Protein AF-A0AAU8K792-F1 (afdb_monomer)

Organism: NCBI:txid3078227

Structure (mmCIF, N/CA/C/O backbone):
data_AF-A0AAU8K792-F1
#
_entry.id   AF-A0AAU8K792-F1
#
loop_
_atom_site.group_PDB
_atom_site.id
_atom_site.type_symbol
_atom_site.label_atom_id
_atom_site.label_alt_id
_atom_site.label_comp_id
_atom_site.label_asym_id
_atom_site.label_entity_id
_atom_site.label_seq_id
_atom_site.pdbx_PDB_ins_code
_atom_site.Cartn_x
_atom_site.Cartn_y
_atom_site.Cartn_z
_atom_site.occupancy
_atom_site.B_iso_or_equiv
_atom_site.auth_seq_id
_atom_site.auth_comp_id
_atom_site.auth_asym_id
_atom_site.auth_atom_id
_atom_site.pdbx_PDB_model_num
ATOM 1 N N . MET A 1 1 ? -17.964 2.871 10.697 1.00 75.19 1 MET A N 1
ATOM 2 C CA . MET A 1 1 ? -16.955 1.791 10.760 1.00 75.19 1 MET A CA 1
ATOM 3 C C . MET A 1 1 ? -15.775 2.272 11.591 1.00 75.19 1 MET A C 1
ATOM 5 O O . MET A 1 1 ? -15.434 3.449 11.454 1.00 75.19 1 MET A O 1
ATOM 9 N N . PRO A 1 2 ? -15.211 1.431 12.476 1.00 85.94 2 PRO A N 1
ATOM 10 C CA . PRO A 1 2 ? -13.945 1.735 13.140 1.00 85.94 2 PRO A CA 1
ATOM 11 C C . PRO A 1 2 ? -12.817 1.942 12.108 1.00 85.94 2 PRO A C 1
ATOM 13 O O . PRO A 1 2 ? -12.932 1.438 10.987 1.00 85.94 2 PRO A O 1
ATOM 16 N N . PRO A 1 3 ? -11.774 2.724 12.446 1.00 89.12 3 PRO A N 1
ATOM 17 C CA . PRO A 1 3 ? -10.577 2.837 11.615 1.00 89.12 3 PRO A CA 1
ATOM 18 C C . PRO A 1 3 ? -9.858 1.485 11.511 1.00 89.12 3 PRO A C 1
ATOM 20 O O . PRO A 1 3 ? -9.993 0.640 12.392 1.00 89.12 3 PRO A O 1
ATOM 23 N N . PHE A 1 4 ? -9.091 1.290 10.441 1.00 91.19 4 PHE A N 1
ATOM 24 C CA . PHE A 1 4 ? -8.182 0.150 10.344 1.00 91.19 4 PHE A CA 1
ATOM 25 C C . PHE A 1 4 ? -6.946 0.386 11.212 1.00 91.19 4 PHE A C 1
ATOM 27 O O . PHE A 1 4 ? -6.328 1.445 11.127 1.00 91.19 4 PHE A O 1
ATOM 34 N N . ASP A 1 5 ? -6.508 -0.622 11.961 1.00 93.38 5 ASP A N 1
ATOM 35 C CA . ASP A 1 5 ? -5.241 -0.533 12.700 1.00 93.38 5 ASP A CA 1
ATOM 36 C C . ASP A 1 5 ? -4.031 -0.474 11.742 1.00 93.38 5 ASP A C 1
ATOM 38 O O . ASP A 1 5 ? -3.014 0.166 12.023 1.00 93.38 5 ASP A O 1
ATOM 42 N N . LEU A 1 6 ? -4.145 -1.125 10.576 1.00 92.19 6 LEU A N 1
ATOM 43 C CA . LEU A 1 6 ? -3.126 -1.167 9.528 1.00 92.19 6 LEU A CA 1
ATOM 44 C C . LEU A 1 6 ? -3.764 -1.258 8.138 1.00 92.19 6 LEU A C 1
ATOM 46 O O . LEU A 1 6 ? -4.612 -2.110 7.888 1.00 92.19 6 LEU A O 1
ATOM 50 N N . ALA A 1 7 ? -3.279 -0.437 7.209 1.00 92.12 7 ALA A N 1
ATOM 51 C CA . ALA A 1 7 ? -3.555 -0.566 5.784 1.00 92.12 7 ALA A CA 1
ATOM 52 C C . ALA A 1 7 ? -2.263 -0.864 5.007 1.00 92.12 7 ALA A C 1
ATOM 54 O O . ALA A 1 7 ? -1.238 -0.213 5.223 1.00 92.12 7 ALA A O 1
ATOM 55 N N . ILE A 1 8 ? -2.315 -1.839 4.099 1.00 91.81 8 ILE A N 1
ATOM 56 C CA . ILE A 1 8 ? -1.183 -2.248 3.260 1.00 91.81 8 ILE A CA 1
ATOM 57 C C . ILE A 1 8 ? -1.437 -1.766 1.832 1.00 91.81 8 ILE A C 1
ATOM 59 O O . ILE A 1 8 ? -2.475 -2.070 1.250 1.00 91.81 8 ILE A O 1
ATOM 63 N N . MET A 1 9 ? -0.481 -1.024 1.282 1.00 89.25 9 MET A N 1
ATOM 64 C CA . MET A 1 9 ? -0.531 -0.483 -0.072 1.00 89.25 9 MET A CA 1
ATOM 65 C C . MET A 1 9 ? 0.451 -1.251 -0.941 1.00 89.25 9 MET A C 1
ATOM 67 O O . MET A 1 9 ? 1.653 -0.977 -0.901 1.00 89.25 9 MET A O 1
ATOM 71 N N . ASP A 1 10 ? -0.073 -2.222 -1.683 1.00 88.56 10 ASP A N 1
ATOM 72 C CA . ASP A 1 10 ? 0.692 -2.937 -2.699 1.00 88.56 10 ASP A CA 1
ATOM 73 C C . ASP A 1 10 ? 0.940 -2.061 -3.926 1.00 88.56 10 ASP A C 1
ATOM 75 O O . ASP A 1 10 ? 0.179 -1.130 -4.201 1.00 88.56 10 ASP A O 1
ATOM 79 N N . GLU A 1 11 ? 2.022 -2.352 -4.640 1.00 87.00 11 GLU A N 1
ATOM 80 C CA . GLU A 1 11 ? 2.466 -1.617 -5.823 1.00 87.00 11 GLU A CA 1
ATOM 81 C C . GLU A 1 11 ? 2.426 -0.095 -5.630 1.00 87.00 11 GLU A C 1
ATOM 83 O O . GLU A 1 11 ? 2.030 0.679 -6.505 1.00 87.00 11 GLU A O 1
ATOM 88 N N . ALA A 1 12 ? 2.877 0.362 -4.457 1.00 86.44 12 ALA A N 1
ATOM 89 C CA . ALA A 1 12 ? 2.777 1.756 -4.026 1.00 86.44 12 ALA A CA 1
ATOM 90 C C . ALA A 1 12 ? 3.520 2.752 -4.941 1.00 86.44 12 ALA A C 1
ATOM 92 O O . ALA A 1 12 ? 3.316 3.964 -4.861 1.00 86.44 12 ALA A O 1
ATOM 93 N N . HIS A 1 13 ? 4.356 2.256 -5.852 1.00 81.56 13 HIS A N 1
ATOM 94 C CA . HIS A 1 13 ? 4.963 3.053 -6.910 1.00 81.56 13 HIS A CA 1
ATOM 95 C C . HIS A 1 13 ? 3.927 3.606 -7.905 1.00 81.56 13 HIS A C 1
ATOM 97 O O . HIS A 1 13 ? 4.124 4.680 -8.475 1.00 81.56 13 HIS A O 1
ATOM 103 N N . CYS A 1 14 ? 2.809 2.899 -8.104 1.00 73.94 14 CYS A N 1
ATOM 104 C CA . CYS A 1 14 ? 1.746 3.274 -9.037 1.00 73.94 14 CYS A CA 1
ATOM 105 C C . CYS A 1 14 ? 1.088 4.575 -8.599 1.00 73.94 14 CYS A C 1
ATOM 107 O O . CYS A 1 14 ? 0.661 5.376 -9.430 1.00 73.94 14 CYS A O 1
ATOM 109 N N 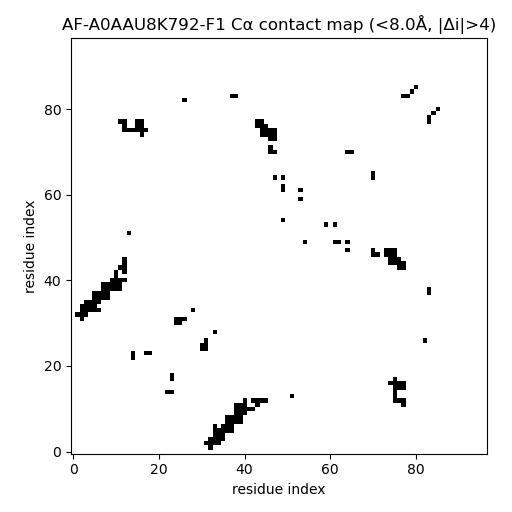. ILE A 1 15 ? 1.045 4.764 -7.278 1.00 72.19 15 ILE A N 1
ATOM 110 C CA . ILE A 1 15 ? 0.430 5.906 -6.628 1.00 72.19 15 ILE A CA 1
ATOM 111 C C . ILE A 1 15 ? 1.417 7.047 -6.327 1.00 72.19 15 ILE A C 1
ATOM 113 O O . ILE A 1 15 ? 1.057 8.061 -5.729 1.00 72.19 15 ILE A O 1
ATOM 117 N N . ALA A 1 16 ? 2.680 6.906 -6.735 1.00 70.56 16 ALA A N 1
ATOM 118 C CA . ALA A 1 16 ? 3.697 7.916 -6.490 1.00 70.56 16 ALA A CA 1
ATOM 119 C C . ALA A 1 16 ? 3.658 9.053 -7.515 1.00 70.56 16 ALA A C 1
ATOM 121 O O . ALA A 1 16 ? 3.520 8.821 -8.707 1.00 70.56 16 ALA A O 1
ATOM 122 N N . GLY A 1 17 ? 3.778 10.303 -7.054 1.00 61.69 17 GLY A N 1
ATOM 123 C CA . GLY A 1 17 ? 3.987 11.472 -7.920 1.00 61.69 17 GLY A CA 1
ATOM 124 C C . GLY A 1 17 ? 2.768 12.028 -8.674 1.00 61.69 17 GLY A C 1
ATOM 125 O O . GLY A 1 17 ? 2.941 12.988 -9.421 1.00 61.69 17 GLY A O 1
ATOM 126 N N . ARG A 1 18 ? 1.548 11.491 -8.498 1.00 63.19 18 ARG A N 1
ATOM 127 C CA . ARG A 1 18 ? 0.334 12.005 -9.180 1.00 63.19 18 ARG A CA 1
ATOM 128 C C . ARG A 1 18 ? -0.867 12.172 -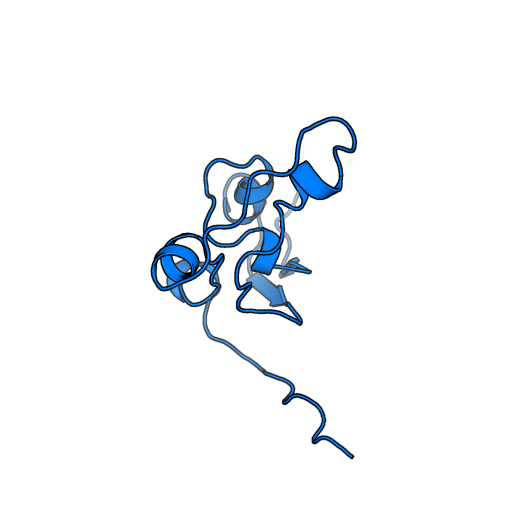8.234 1.00 63.19 18 ARG A C 1
ATOM 130 O O . ARG A 1 18 ? -1.686 11.262 -8.113 1.00 63.19 18 ARG A O 1
ATOM 137 N N . PRO A 1 19 ? -0.980 13.322 -7.543 1.00 59.12 19 PRO A N 1
ATOM 138 C CA . PRO A 1 19 ? -2.049 13.584 -6.573 1.00 59.12 19 PRO A CA 1
ATOM 139 C C . PRO A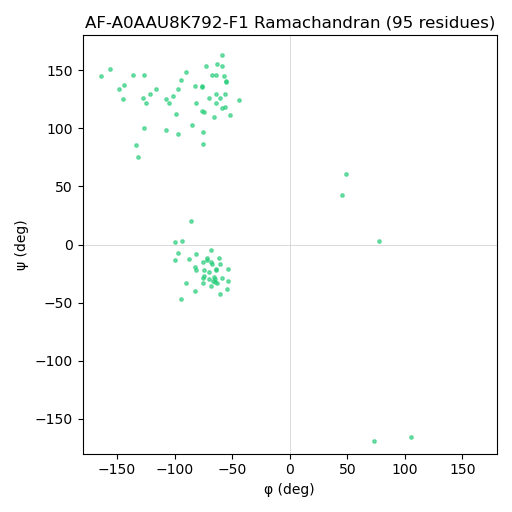 1 19 ? -3.433 13.805 -7.212 1.00 59.12 19 PRO A C 1
ATOM 141 O O . PRO A 1 19 ? -4.437 13.822 -6.509 1.00 59.12 19 PRO A O 1
ATOM 144 N N . ASP A 1 20 ? -3.502 13.970 -8.533 1.00 60.69 20 ASP A N 1
ATOM 145 C CA . ASP A 1 20 ? -4.705 14.258 -9.323 1.00 60.69 20 ASP A CA 1
ATOM 146 C C . ASP A 1 20 ? -5.561 13.017 -9.636 1.00 60.69 20 ASP A C 1
ATOM 148 O O . ASP A 1 20 ? -6.673 13.116 -10.160 1.00 60.69 20 ASP A O 1
ATOM 152 N N . ARG A 1 21 ? -5.065 11.821 -9.315 1.00 67.12 21 ARG A N 1
ATOM 153 C CA . ARG A 1 21 ? -5.736 10.561 -9.643 1.00 67.12 21 ARG A CA 1
ATOM 154 C C . ARG A 1 21 ? -6.684 10.121 -8.538 1.00 67.12 21 ARG A C 1
ATOM 156 O O . ARG A 1 21 ? -6.399 10.262 -7.354 1.00 67.12 21 ARG A O 1
ATOM 163 N N . LYS A 1 22 ? -7.774 9.446 -8.922 1.00 68.19 22 LYS A N 1
ATOM 164 C CA . LYS A 1 22 ? -8.766 8.885 -7.981 1.00 68.19 22 LYS A CA 1
ATOM 165 C C . LYS A 1 22 ? -8.144 7.980 -6.905 1.00 68.19 22 LYS A C 1
ATOM 167 O O . LYS A 1 22 ? -8.654 7.933 -5.791 1.00 68.19 22 LYS A O 1
ATOM 172 N N . TRP A 1 23 ? -7.048 7.290 -7.221 1.00 68.62 23 TRP A N 1
ATOM 173 C CA . TRP A 1 23 ? -6.338 6.414 -6.288 1.00 68.62 23 TRP A CA 1
ATOM 174 C C . TRP A 1 23 ? -5.503 7.164 -5.236 1.00 68.62 23 TRP A C 1
ATOM 176 O O . TRP A 1 23 ? -5.170 6.575 -4.213 1.00 68.62 23 TRP A O 1
ATOM 186 N N . ALA A 1 24 ? -5.227 8.466 -5.405 1.00 71.75 24 ALA A N 1
ATOM 187 C CA . ALA A 1 24 ? -4.485 9.269 -4.423 1.00 71.75 24 ALA A CA 1
ATOM 188 C C . ALA A 1 24 ? -5.269 9.466 -3.112 1.00 71.75 24 ALA A C 1
ATOM 190 O O . ALA A 1 24 ? -4.681 9.754 -2.070 1.00 71.75 24 ALA A O 1
ATOM 191 N N . ALA A 1 25 ? -6.584 9.208 -3.139 1.00 75.19 25 ALA A N 1
ATOM 192 C CA . ALA A 1 25 ? -7.458 9.131 -1.969 1.00 75.19 25 ALA A CA 1
ATOM 193 C C . ALA A 1 25 ? -6.953 8.160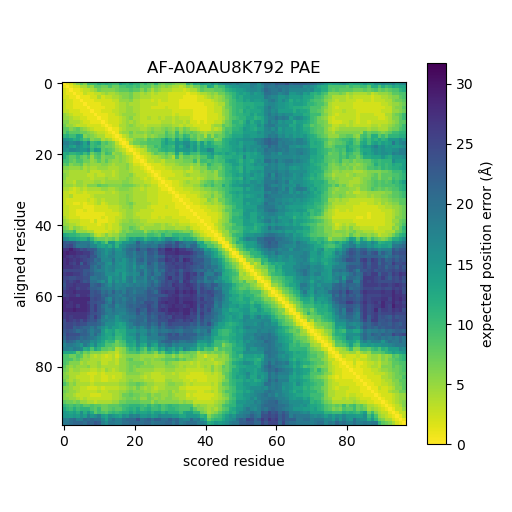 -0.887 1.00 75.19 25 ALA A C 1
ATOM 195 O O . ALA A 1 25 ? -7.331 8.284 0.272 1.00 75.19 25 ALA A O 1
ATOM 196 N N . VAL A 1 26 ? -6.087 7.208 -1.239 1.00 77.44 26 VAL A N 1
ATOM 197 C CA . VAL A 1 26 ? -5.463 6.285 -0.285 1.00 77.44 26 VAL A CA 1
ATOM 198 C C . VAL A 1 26 ? -4.545 6.975 0.730 1.00 77.44 26 VAL A C 1
ATOM 200 O O . VAL A 1 26 ? -4.312 6.434 1.807 1.00 77.44 26 VAL A O 1
ATOM 203 N N . HIS A 1 27 ? -4.057 8.178 0.422 1.00 78.56 27 HIS A N 1
ATOM 204 C CA . HIS A 1 27 ? -3.269 8.997 1.344 1.00 78.56 27 HIS A CA 1
ATOM 205 C C . HIS A 1 27 ? -4.138 9.900 2.237 1.00 78.56 27 HIS A C 1
ATOM 207 O O . HIS A 1 27 ? -3.643 10.464 3.211 1.00 78.56 27 HIS A O 1
ATOM 213 N N . ASP A 1 28 ? -5.429 10.032 1.926 1.00 81.50 28 ASP A N 1
ATOM 214 C CA . ASP A 1 28 ? -6.378 10.876 2.646 1.00 81.50 28 ASP A CA 1
ATOM 215 C C . ASP A 1 28 ? -6.942 10.109 3.855 1.00 81.50 28 ASP A C 1
ATOM 217 O O . ASP A 1 28 ? -7.790 9.220 3.733 1.00 81.50 28 ASP A O 1
ATOM 221 N N . ASN A 1 29 ? -6.434 10.440 5.046 1.00 79.75 29 ASN A N 1
ATOM 222 C CA . ASN A 1 29 ? -6.871 9.844 6.310 1.00 79.75 29 ASN A CA 1
ATOM 223 C C . ASN A 1 29 ? -8.361 10.074 6.631 1.00 79.75 29 ASN A C 1
ATOM 225 O O . ASN A 1 29 ? -9.008 9.125 7.082 1.00 79.75 29 ASN A O 1
ATOM 229 N N . PRO A 1 30 ? -8.931 11.278 6.425 1.00 82.81 30 PRO A N 1
ATOM 230 C CA . PRO A 1 30 ? -10.376 11.487 6.510 1.00 82.81 30 PRO A CA 1
ATOM 231 C C . PRO A 1 30 ? -11.196 10.547 5.617 1.00 82.81 30 PRO A C 1
ATOM 233 O O . PRO A 1 30 ? -12.257 10.079 6.034 1.00 82.81 30 PRO A O 1
ATOM 236 N N . ARG A 1 31 ? -10.709 10.249 4.407 1.00 84.25 31 ARG A N 1
ATOM 237 C CA . ARG A 1 31 ? -11.427 9.420 3.428 1.00 84.25 31 ARG A CA 1
ATOM 238 C C . ARG A 1 31 ? -11.262 7.919 3.658 1.00 84.25 31 ARG A C 1
ATOM 240 O O . ARG A 1 31 ? -12.228 7.174 3.512 1.00 84.25 31 ARG A O 1
ATOM 247 N N . ILE A 1 32 ? -10.061 7.471 4.022 1.00 85.94 32 ILE A N 1
ATOM 248 C CA . ILE A 1 32 ? -9.756 6.080 4.379 1.00 85.94 32 ILE A CA 1
ATOM 249 C C . ILE A 1 32 ? -9.092 6.100 5.750 1.00 85.94 32 ILE A C 1
ATOM 251 O O . ILE A 1 32 ? -7.905 6.380 5.861 1.00 85.94 32 ILE A O 1
ATOM 255 N N . ARG A 1 33 ? -9.838 5.802 6.813 1.00 90.44 33 ARG A N 1
ATOM 256 C CA . ARG A 1 33 ? -9.314 5.892 8.181 1.00 90.44 33 ARG A CA 1
ATOM 257 C C . ARG A 1 33 ? -8.405 4.702 8.497 1.00 90.44 33 ARG A C 1
ATOM 259 O O . ARG A 1 33 ? -8.892 3.575 8.561 1.00 90.44 33 ARG A O 1
ATOM 266 N N . ALA A 1 34 ? -7.117 4.960 8.714 1.00 91.69 34 ALA A N 1
ATOM 267 C CA . ALA A 1 34 ? -6.153 3.961 9.163 1.00 91.69 34 ALA A CA 1
ATOM 268 C C . ALA A 1 34 ? -5.120 4.573 10.121 1.00 91.69 34 ALA A C 1
ATOM 270 O O . ALA A 1 34 ? -4.604 5.660 9.848 1.00 91.69 34 ALA A O 1
ATOM 271 N N . ASP A 1 35 ? -4.791 3.860 11.196 1.00 91.06 35 ASP A N 1
ATOM 272 C CA . ASP A 1 35 ? -3.814 4.300 12.200 1.00 91.06 35 ASP A CA 1
ATOM 273 C C . ASP A 1 35 ? -2.376 4.159 11.687 1.00 91.06 35 ASP A C 1
ATOM 275 O O . ASP A 1 35 ? -1.497 4.961 12.011 1.00 91.06 35 ASP A O 1
ATOM 279 N N . ARG A 1 36 ? -2.126 3.140 10.855 1.00 90.56 36 ARG A N 1
ATOM 280 C CA . ARG A 1 36 ? -0.824 2.868 10.235 1.00 90.56 36 ARG A CA 1
ATOM 281 C C . ARG A 1 36 ? -0.986 2.517 8.763 1.00 90.56 36 ARG A C 1
ATOM 283 O O . ARG A 1 36 ? -1.947 1.859 8.368 1.00 90.56 36 ARG A O 1
ATOM 290 N N . ARG A 1 37 ? -0.006 2.914 7.947 1.00 91.94 37 ARG A N 1
ATOM 291 C CA . ARG A 1 37 ? 0.072 2.552 6.525 1.00 91.94 37 ARG A CA 1
ATOM 292 C C . ARG A 1 37 ? 1.434 1.961 6.204 1.00 91.94 37 ARG A C 1
ATOM 294 O O . ARG A 1 37 ? 2.456 2.589 6.474 1.00 91.94 37 ARG A O 1
ATOM 301 N N . LEU A 1 38 ? 1.432 0.770 5.618 1.00 92.31 38 LEU A N 1
ATOM 302 C CA . LEU A 1 38 ? 2.616 0.117 5.078 1.00 92.31 38 LEU A CA 1
ATOM 303 C C . LEU A 1 38 ? 2.575 0.220 3.555 1.00 92.31 38 LEU A C 1
ATOM 305 O O . LEU A 1 38 ? 1.633 -0.261 2.937 1.00 92.31 38 LEU A O 1
ATOM 309 N N . TYR A 1 39 ? 3.597 0.823 2.957 1.00 90.56 39 TYR A N 1
ATOM 310 C CA . TYR A 1 39 ? 3.751 0.876 1.506 1.00 90.56 39 TYR A CA 1
ATOM 311 C C . TYR A 1 39 ? 4.773 -0.164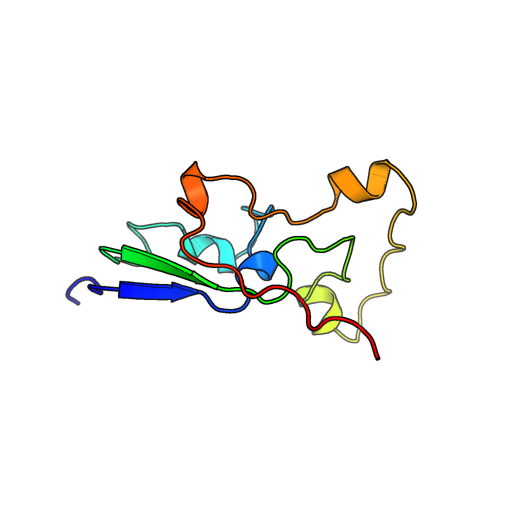 1.061 1.00 90.56 39 TYR A C 1
ATOM 313 O O . TYR A 1 39 ? 5.894 -0.182 1.573 1.00 90.56 39 TYR A O 1
ATOM 321 N N . MET A 1 40 ? 4.394 -1.005 0.103 1.00 91.88 40 MET A N 1
ATOM 322 C CA . MET A 1 40 ? 5.256 -2.038 -0.460 1.00 91.88 40 MET A CA 1
ATOM 323 C C . MET A 1 40 ? 5.311 -1.931 -1.982 1.00 91.88 40 MET A C 1
ATOM 325 O O . MET A 1 40 ? 4.371 -1.483 -2.634 1.00 91.88 40 MET A O 1
ATOM 329 N N . THR A 1 41 ? 6.475 -2.254 -2.537 1.00 87.50 41 THR A N 1
ATOM 330 C CA . THR A 1 41 ? 6.728 -2.237 -3.978 1.00 87.50 41 THR A CA 1
ATOM 331 C C . THR A 1 41 ? 8.001 -3.020 -4.276 1.00 87.50 41 THR A C 1
ATOM 333 O O . THR A 1 41 ? 8.964 -2.964 -3.507 1.00 87.50 41 THR A O 1
ATOM 336 N N . SER A 1 42 ? 8.025 -3.713 -5.411 1.00 86.81 42 SER A N 1
ATOM 337 C CA . SER A 1 42 ? 9.246 -4.298 -5.980 1.00 86.81 42 SER A CA 1
ATOM 338 C C . SER A 1 42 ? 10.066 -3.275 -6.783 1.00 86.81 42 SER A C 1
ATOM 340 O O . SER A 1 42 ? 11.261 -3.457 -7.006 1.00 86.81 42 SER A O 1
ATOM 342 N N . THR A 1 43 ? 9.435 -2.171 -7.195 1.00 80.94 43 THR A N 1
ATOM 343 C CA . THR A 1 43 ? 9.987 -1.158 -8.104 1.00 80.94 43 THR A CA 1
ATOM 344 C C . THR A 1 43 ? 9.772 0.255 -7.534 1.00 80.94 43 THR A C 1
ATOM 346 O O . THR A 1 43 ? 8.902 1.004 -7.972 1.00 80.94 43 THR A O 1
ATOM 349 N N . PRO A 1 44 ? 10.551 0.678 -6.517 1.00 70.81 44 PRO A N 1
ATOM 350 C CA . PRO A 1 44 ? 10.356 1.971 -5.841 1.00 70.81 44 PRO A CA 1
ATOM 351 C C . PRO A 1 44 ? 10.672 3.196 -6.711 1.00 70.81 44 PRO A C 1
ATOM 353 O O . PRO A 1 44 ? 10.302 4.321 -6.361 1.00 70.81 44 PRO A O 1
ATOM 356 N N . ARG A 1 45 ? 11.368 2.987 -7.833 1.00 66.62 45 ARG A N 1
ATOM 357 C CA . ARG A 1 45 ? 11.552 3.973 -8.895 1.00 66.62 45 ARG A CA 1
ATOM 358 C C . ARG A 1 45 ? 11.079 3.360 -10.193 1.00 66.62 45 ARG A C 1
ATOM 360 O O . ARG A 1 45 ? 11.632 2.356 -10.635 1.00 66.62 45 ARG A O 1
ATOM 367 N N . ILE A 1 46 ? 10.117 4.012 -10.822 1.00 58.09 46 ILE A N 1
ATOM 368 C CA . ILE A 1 46 ? 9.792 3.718 -12.204 1.00 58.09 46 ILE A CA 1
ATOM 369 C C . ILE A 1 46 ? 10.481 4.766 -13.071 1.00 58.09 46 ILE A C 1
ATOM 371 O O . ILE A 1 46 ? 10.084 5.931 -13.086 1.00 58.09 46 ILE A O 1
ATOM 375 N N . PHE A 1 47 ? 11.470 4.332 -13.848 1.00 51.84 47 PHE A N 1
ATOM 376 C CA . PHE A 1 47 ? 11.918 5.075 -15.020 1.00 51.84 47 PHE A CA 1
ATOM 377 C C . PHE A 1 47 ? 10.873 4.870 -16.118 1.00 51.84 47 PHE A C 1
ATOM 379 O O . PHE A 1 47 ? 10.936 3.928 -16.898 1.00 51.84 47 PHE A O 1
ATOM 386 N N . ALA A 1 48 ? 9.848 5.717 -16.086 1.00 51.41 48 ALA A N 1
ATOM 387 C CA . ALA A 1 48 ? 8.853 5.876 -17.134 1.00 51.41 48 ALA A CA 1
ATOM 388 C C . ALA A 1 48 ? 8.199 4.579 -17.676 1.00 51.41 48 ALA A C 1
ATOM 390 O O . ALA A 1 48 ? 8.245 4.283 -18.872 1.00 51.41 48 ALA A O 1
ATOM 391 N N . ALA A 1 49 ? 7.526 3.825 -16.803 1.00 44.00 49 ALA A N 1
ATOM 392 C CA . ALA A 1 49 ? 6.527 2.865 -17.251 1.00 44.00 49 ALA A CA 1
ATOM 393 C C . ALA A 1 49 ? 5.344 3.647 -17.841 1.00 44.00 49 ALA A C 1
ATOM 395 O O . ALA A 1 49 ? 5.037 4.746 -17.357 1.00 44.00 49 ALA A O 1
ATOM 396 N N . PRO A 1 50 ? 4.681 3.109 -18.879 1.00 47.88 50 PRO A N 1
ATOM 397 C CA . PRO A 1 50 ? 3.433 3.681 -19.344 1.00 47.88 50 PRO A CA 1
ATOM 398 C C . PRO A 1 50 ? 2.480 3.748 -18.160 1.00 47.88 50 PRO A C 1
ATOM 400 O O . PRO A 1 50 ? 2.451 2.854 -17.313 1.00 47.88 50 PRO A O 1
ATOM 403 N N . ASP A 1 51 ? 1.727 4.834 -18.103 1.00 51.97 51 ASP A N 1
ATOM 404 C CA . ASP A 1 51 ? 0.660 5.020 -17.138 1.00 51.97 51 ASP A CA 1
ATOM 405 C C . ASP A 1 51 ? -0.164 3.724 -17.032 1.00 51.97 51 ASP A C 1
ATOM 407 O O . ASP A 1 51 ? -0.624 3.209 -18.047 1.00 51.97 51 ASP A O 1
ATOM 411 N N . LEU A 1 52 ? -0.320 3.140 -15.840 1.00 51.53 52 LEU A N 1
ATOM 412 C CA . LEU A 1 52 ? -1.102 1.904 -15.678 1.00 51.53 52 LEU A CA 1
ATOM 413 C C . LEU A 1 52 ? -2.550 2.091 -16.139 1.00 51.53 52 LEU A C 1
ATOM 415 O O . LEU A 1 52 ? -3.159 1.148 -16.633 1.00 51.53 52 LEU A O 1
ATOM 419 N N . ALA A 1 53 ? -3.072 3.320 -16.051 1.00 48.84 53 ALA A N 1
ATOM 420 C CA . ALA A 1 53 ? -4.364 3.667 -16.630 1.00 48.84 53 ALA A CA 1
ATOM 421 C C . ALA A 1 53 ? -4.341 3.658 -18.171 1.00 48.84 53 ALA A C 1
ATOM 423 O O . ALA A 1 53 ? -5.315 3.224 -18.770 1.00 48.84 53 ALA A O 1
ATOM 424 N N . GLU A 1 54 ? -3.239 4.067 -18.816 1.00 50.47 54 GLU A N 1
ATOM 425 C CA . GLU A 1 54 ? -3.058 3.893 -20.272 1.00 50.47 54 GLU A CA 1
ATOM 426 C C . GLU A 1 54 ? -2.747 2.437 -20.644 1.00 50.47 54 GLU A C 1
ATOM 428 O O . GLU A 1 54 ? -3.057 2.005 -21.743 1.00 50.47 54 GLU A O 1
ATOM 433 N N . SER A 1 55 ? -2.145 1.660 -19.743 1.00 46.31 55 SER A N 1
ATOM 434 C CA . SER A 1 55 ? -1.845 0.243 -19.980 1.00 46.31 55 SER A CA 1
ATOM 435 C C . SER A 1 55 ? -3.096 -0.632 -19.877 1.00 46.31 55 SER A C 1
ATOM 437 O O . SER A 1 55 ? -3.169 -1.665 -20.535 1.00 46.31 55 SER A O 1
ATOM 439 N N . ALA A 1 56 ? -4.075 -0.219 -19.067 1.00 51.41 56 ALA A N 1
ATOM 440 C CA . ALA A 1 56 ? -5.390 -0.848 -18.978 1.00 51.41 56 ALA A CA 1
ATOM 441 C C . ALA A 1 56 ? -6.347 -0.388 -20.097 1.00 51.41 56 ALA A C 1
ATOM 443 O O . ALA A 1 56 ? -7.298 -1.099 -20.413 1.00 51.41 56 ALA A O 1
ATOM 444 N N . ASP A 1 57 ? -6.099 0.781 -20.697 1.00 51.09 57 ASP A N 1
ATOM 445 C CA . ASP A 1 57 ? -6.896 1.340 -21.790 1.00 51.09 57 ASP A CA 1
ATOM 446 C C . ASP A 1 57 ? -6.257 1.023 -23.153 1.00 51.09 57 ASP A C 1
ATOM 448 O O . ASP A 1 57 ? -5.382 1.733 -23.646 1.00 51.09 57 ASP A O 1
ATOM 452 N N . THR A 1 58 ? -6.710 -0.055 -23.796 1.00 57.38 58 THR A N 1
ATOM 453 C CA . THR A 1 58 ? -6.172 -0.518 -25.089 1.00 57.38 58 THR A CA 1
ATOM 454 C C . THR A 1 58 ? -6.486 0.410 -26.267 1.00 57.38 58 THR A C 1
ATOM 456 O O . THR A 1 58 ? -6.018 0.159 -27.379 1.00 57.38 58 THR A O 1
ATOM 459 N N . THR A 1 59 ? -7.270 1.474 -26.056 1.00 57.44 59 THR A N 1
ATOM 460 C CA . THR A 1 59 ? -7.791 2.331 -27.131 1.00 57.44 59 THR A CA 1
ATOM 461 C C . THR A 1 59 ? -7.009 3.629 -27.340 1.00 57.44 59 THR A C 1
ATOM 463 O O . THR A 1 59 ? -7.175 4.283 -28.374 1.00 57.44 59 THR A O 1
ATOM 466 N N . ARG A 1 60 ? -6.123 4.013 -26.410 1.00 47.75 60 ARG A N 1
ATOM 467 C CA . ARG A 1 60 ? -5.387 5.285 -26.482 1.00 47.75 60 ARG A CA 1
ATOM 468 C C . ARG A 1 60 ? -3.982 5.109 -27.081 1.00 47.75 60 ARG A C 1
ATOM 470 O O . ARG A 1 60 ? -3.245 4.217 -26.663 1.00 47.75 60 ARG A O 1
ATOM 477 N N . PRO A 1 61 ? -3.545 5.967 -28.028 1.00 48.28 61 PRO A N 1
ATOM 478 C CA . PRO A 1 61 ? -2.192 5.892 -28.570 1.00 48.28 61 PRO A CA 1
ATOM 479 C C . PRO A 1 61 ? -1.156 6.189 -27.478 1.00 48.28 61 PRO A C 1
ATOM 481 O O . PRO A 1 61 ? -1.164 7.264 -26.876 1.00 48.28 61 PRO A O 1
ATOM 484 N N . ARG A 1 62 ? -0.260 5.221 -27.245 1.00 53.91 62 ARG A N 1
ATOM 485 C CA . ARG A 1 62 ? 0.810 5.246 -26.236 1.00 53.91 62 ARG A CA 1
ATOM 486 C C . ARG A 1 62 ? 1.634 6.529 -26.386 1.00 53.91 62 ARG A C 1
ATOM 488 O O . ARG A 1 62 ? 2.326 6.712 -27.392 1.00 53.91 62 ARG A O 1
ATOM 495 N N . ARG A 1 63 ? 1.554 7.444 -25.414 1.00 54.41 63 ARG A N 1
ATOM 496 C CA . ARG A 1 63 ? 2.312 8.702 -25.463 1.00 54.41 63 ARG A CA 1
ATOM 497 C C . ARG A 1 63 ? 3.807 8.372 -25.421 1.00 54.41 63 ARG A C 1
ATOM 499 O O . ARG A 1 63 ? 4.248 7.609 -24.567 1.00 54.41 63 ARG A O 1
ATOM 506 N N . ARG A 1 64 ? 4.590 8.924 -26.357 1.00 51.78 64 ARG A N 1
ATOM 507 C CA . ARG A 1 64 ? 6.044 8.702 -26.420 1.00 51.78 64 ARG A CA 1
ATOM 508 C C . ARG A 1 64 ? 6.692 9.103 -25.095 1.00 51.78 64 ARG A C 1
ATOM 510 O O . ARG A 1 64 ? 6.633 10.266 -24.699 1.00 51.78 64 ARG A O 1
ATOM 517 N N . THR A 1 65 ? 7.312 8.126 -24.446 1.00 51.84 65 THR A N 1
ATOM 518 C CA . THR A 1 65 ? 8.119 8.313 -23.249 1.00 51.84 65 THR A CA 1
ATOM 519 C C . THR A 1 65 ? 9.296 9.243 -23.560 1.00 51.84 65 THR A C 1
ATOM 521 O O . THR A 1 65 ? 10.029 8.965 -24.511 1.00 51.84 65 THR A O 1
ATOM 524 N N . PRO A 1 66 ? 9.499 10.343 -22.816 1.00 45.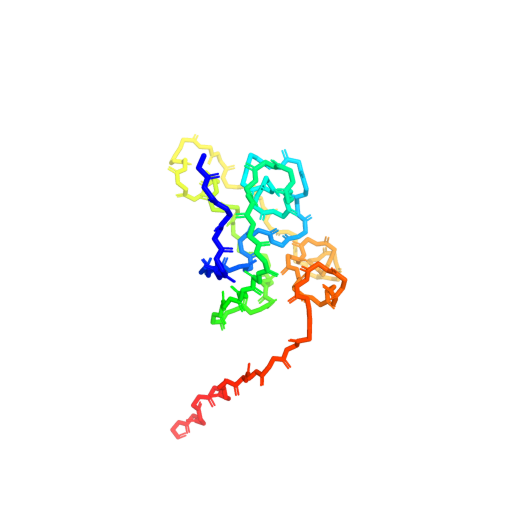66 66 PRO A N 1
ATOM 525 C CA . PRO A 1 66 ? 10.675 11.176 -23.006 1.00 45.66 66 PRO A CA 1
ATOM 526 C C . PRO A 1 66 ? 11.913 10.419 -22.516 1.00 45.66 66 PRO A C 1
ATOM 528 O O . PRO A 1 66 ? 11.948 9.952 -21.381 1.00 45.66 66 PRO A O 1
ATOM 531 N N . THR A 1 67 ? 12.921 10.290 -23.375 1.00 46.31 67 THR A N 1
ATOM 532 C CA . THR A 1 67 ? 14.225 9.699 -23.044 1.00 46.31 67 THR A CA 1
ATOM 533 C C . THR A 1 67 ? 15.204 10.808 -22.643 1.00 46.31 67 THR A C 1
ATOM 535 O O . THR A 1 67 ? 15.203 11.876 -23.253 1.00 46.31 67 THR A O 1
ATOM 538 N N . GLY A 1 68 ? 16.055 10.565 -21.642 1.00 52.38 68 GLY A N 1
ATOM 539 C CA . GLY A 1 68 ? 17.066 11.524 -21.164 1.00 52.38 68 GLY A CA 1
ATOM 540 C C . GLY A 1 68 ? 16.706 12.176 -19.819 1.00 52.38 68 GLY A C 1
ATOM 541 O O . GLY A 1 68 ? 15.798 11.697 -19.151 1.00 52.38 68 GLY A O 1
ATOM 542 N N . PRO A 1 69 ? 17.375 13.267 -19.399 1.00 49.50 69 PRO A N 1
ATOM 543 C CA . PRO A 1 69 ? 17.198 13.884 -18.070 1.00 49.50 69 PRO A CA 1
ATOM 544 C C . PRO A 1 69 ? 15.772 14.394 -17.791 1.00 49.50 69 PRO A C 1
ATOM 546 O O . PRO A 1 69 ? 15.386 14.596 -16.644 1.00 49.50 69 PRO A O 1
ATOM 549 N N . ALA A 1 70 ? 14.947 14.558 -18.829 1.00 50.06 70 ALA A N 1
ATOM 550 C CA . ALA A 1 70 ? 13.521 14.832 -18.679 1.00 50.06 70 ALA A CA 1
ATOM 551 C C . ALA A 1 70 ? 12.723 13.621 -18.149 1.00 50.06 70 ALA A C 1
ATOM 553 O O . ALA A 1 70 ? 11.666 13.817 -17.561 1.00 50.06 70 ALA A O 1
ATOM 554 N N . ALA A 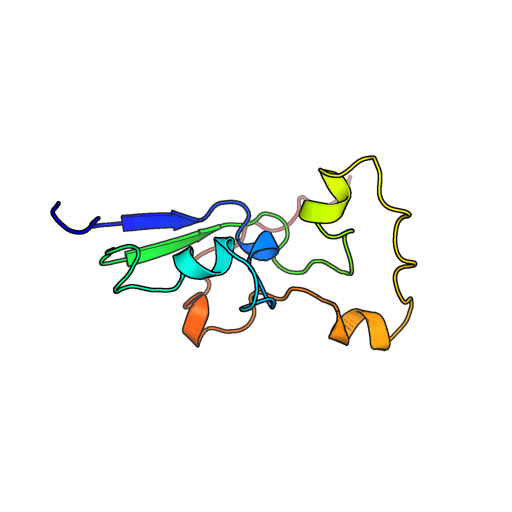1 71 ? 13.209 12.385 -18.319 1.00 52.31 71 ALA A N 1
ATOM 555 C CA . ALA A 1 71 ? 12.579 11.171 -17.793 1.00 52.31 71 ALA A CA 1
ATOM 556 C C . ALA A 1 71 ? 12.537 11.163 -16.258 1.00 52.31 71 ALA A C 1
ATOM 558 O O . ALA A 1 71 ? 11.557 10.697 -15.680 1.00 52.31 71 ALA A O 1
ATOM 559 N N . ASP A 1 72 ? 13.547 11.749 -15.609 1.00 48.25 72 ASP A N 1
ATOM 560 C CA . ASP A 1 72 ? 13.610 11.884 -14.151 1.00 48.25 72 ASP A CA 1
ATOM 561 C C . ASP A 1 72 ? 12.503 12.805 -13.610 1.00 48.25 72 ASP A C 1
ATOM 563 O O . ASP A 1 72 ? 12.014 12.597 -12.502 1.00 48.25 72 ASP A O 1
ATOM 567 N N . LEU A 1 73 ? 12.038 13.772 -14.415 1.00 48.84 73 LEU A N 1
ATOM 568 C CA . LEU A 1 73 ? 10.894 14.635 -14.086 1.00 48.84 73 LEU A CA 1
ATOM 569 C C . LEU A 1 73 ? 9.545 13.904 -14.207 1.00 48.84 73 LEU A C 1
ATOM 571 O O . LEU A 1 73 ? 8.564 14.324 -13.598 1.00 48.84 73 LEU A O 1
ATOM 575 N N . PHE A 1 74 ? 9.488 12.811 -14.976 1.00 47.22 74 PHE A N 1
ATOM 576 C CA . PHE A 1 74 ? 8.311 11.942 -15.111 1.00 47.22 74 PHE A CA 1
ATOM 577 C C . PHE A 1 74 ? 8.397 10.674 -14.250 1.00 47.22 74 PHE A C 1
ATOM 579 O O . PHE A 1 74 ? 7.493 9.836 -14.307 1.00 47.22 74 PHE A O 1
ATOM 586 N N . ALA A 1 75 ? 9.463 10.517 -13.464 1.00 55.47 75 ALA A N 1
ATOM 587 C CA . ALA A 1 75 ? 9.650 9.360 -12.610 1.00 55.47 75 ALA A CA 1
ATOM 588 C C . ALA A 1 75 ? 8.720 9.442 -11.393 1.00 55.47 75 ALA A C 1
ATOM 590 O O . ALA A 1 75 ? 8.874 10.287 -10.508 1.00 55.47 75 ALA A O 1
ATOM 591 N N . ASN A 1 76 ? 7.771 8.511 -11.314 1.00 65.31 76 ASN A N 1
ATOM 592 C CA . ASN A 1 76 ? 7.030 8.261 -10.085 1.00 65.31 76 ASN A CA 1
ATOM 593 C C . ASN A 1 76 ? 8.027 7.711 -9.046 1.00 65.31 76 ASN A C 1
ATOM 595 O O . ASN A 1 76 ? 8.548 6.602 -9.192 1.00 65.31 76 ASN A O 1
ATOM 599 N N . SER A 1 77 ? 8.338 8.516 -8.025 1.00 69.75 77 SER A N 1
ATOM 600 C CA . SER A 1 77 ? 9.350 8.208 -7.010 1.00 69.75 77 SER A CA 1
ATOM 601 C C . SER A 1 77 ? 8.756 8.198 -5.606 1.00 69.75 77 SER A C 1
ATOM 603 O O . SER A 1 77 ? 8.126 9.164 -5.174 1.00 69.75 77 SER A O 1
ATOM 605 N N . MET A 1 78 ? 9.027 7.130 -4.855 1.00 79.56 78 MET A N 1
ATOM 606 C CA . MET A 1 78 ? 8.614 6.985 -3.453 1.00 79.56 78 MET A CA 1
ATOM 607 C C . MET A 1 78 ? 9.594 7.615 -2.444 1.00 79.56 78 MET A C 1
ATOM 609 O O . MET A 1 78 ? 9.589 7.281 -1.261 1.00 79.56 78 MET A O 1
ATOM 613 N N . ASN A 1 79 ? 10.453 8.544 -2.874 1.00 78.62 79 ASN A N 1
ATOM 614 C CA . ASN A 1 79 ? 11.464 9.151 -1.997 1.00 78.62 79 ASN A CA 1
ATOM 615 C C . ASN A 1 79 ? 10.884 10.127 -0.949 1.00 78.62 79 ASN A C 1
ATOM 617 O O . ASN A 1 79 ? 11.593 10.502 -0.010 1.00 78.62 79 ASN A O 1
ATOM 621 N N . ASN A 1 80 ? 9.621 10.552 -1.082 1.00 79.31 80 ASN A N 1
ATOM 622 C CA . ASN A 1 80 ? 8.996 11.476 -0.135 1.00 79.31 80 ASN A CA 1
ATOM 623 C C . ASN A 1 80 ? 8.616 10.774 1.182 1.00 79.31 80 ASN A C 1
ATOM 625 O O . ASN A 1 80 ? 7.536 10.196 1.320 1.00 79.31 80 ASN A O 1
ATOM 629 N N . LYS A 1 81 ? 9.486 10.897 2.187 1.00 82.00 81 LYS A N 1
ATOM 630 C CA . LYS A 1 81 ? 9.281 10.315 3.522 1.00 82.00 81 LYS A CA 1
ATOM 631 C C . LYS A 1 81 ? 8.080 10.891 4.278 1.00 82.00 81 LYS A C 1
ATOM 633 O O . LYS A 1 81 ? 7.594 10.226 5.184 1.00 82.00 81 LYS A O 1
ATOM 638 N N . GLN A 1 82 ? 7.600 12.090 3.937 1.00 79.12 82 GLN A N 1
ATOM 639 C CA . GLN A 1 82 ? 6.406 12.656 4.579 1.00 79.12 82 GLN A CA 1
ATOM 640 C C . GLN A 1 82 ? 5.133 11.906 4.164 1.00 79.12 82 GLN A C 1
ATOM 642 O 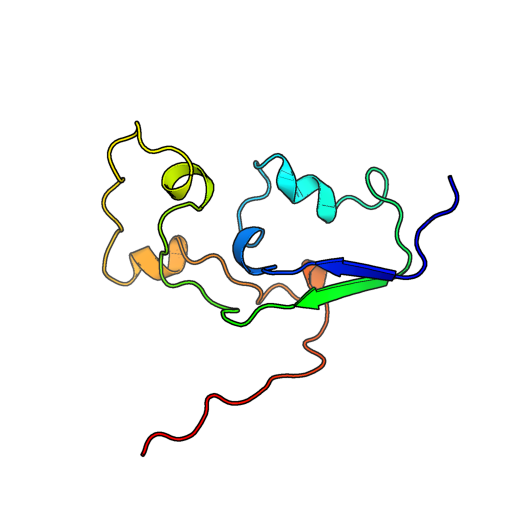O . GLN A 1 82 ? 4.200 11.817 4.952 1.00 79.12 82 GLN A O 1
ATOM 647 N N . VAL A 1 83 ? 5.109 11.337 2.952 1.00 79.38 83 VAL A N 1
ATOM 648 C CA . VAL A 1 83 ? 3.957 10.592 2.417 1.00 79.38 83 VAL A CA 1
ATOM 649 C C . VAL A 1 83 ? 4.099 9.090 2.668 1.00 79.38 83 VAL A C 1
ATOM 651 O O . VAL A 1 83 ? 3.159 8.446 3.134 1.00 79.38 83 VAL A O 1
ATOM 654 N N . TYR A 1 84 ? 5.277 8.526 2.380 1.00 83.38 84 TYR A N 1
ATOM 655 C CA . TYR A 1 84 ? 5.510 7.074 2.426 1.00 83.38 84 TYR A CA 1
ATOM 656 C C . TYR A 1 84 ? 6.138 6.585 3.733 1.00 83.38 84 TYR A C 1
ATOM 658 O O . TYR A 1 84 ? 6.263 5.381 3.951 1.00 83.38 84 TYR A O 1
ATOM 666 N N . GLY A 1 85 ? 6.541 7.503 4.610 1.00 86.50 85 GLY A N 1
ATOM 667 C CA . GLY A 1 85 ? 7.267 7.173 5.827 1.00 86.50 85 GLY A CA 1
ATOM 668 C C . GLY A 1 85 ? 8.720 6.761 5.572 1.00 86.50 85 GLY A C 1
ATOM 669 O O . GLY A 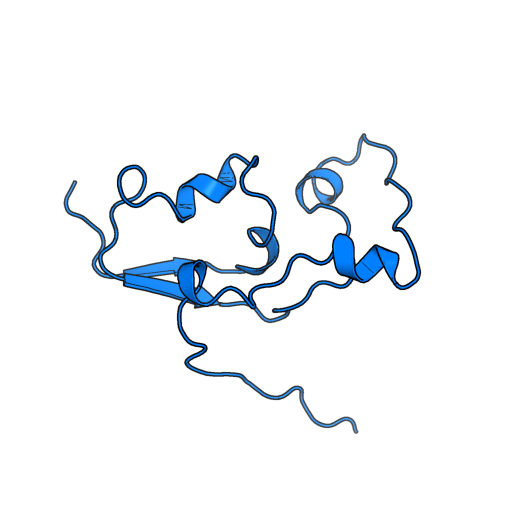1 85 ? 9.295 6.933 4.493 1.00 86.50 85 GLY A O 1
ATOM 670 N N . LYS A 1 86 ? 9.355 6.234 6.620 1.00 91.25 86 LYS A N 1
ATOM 671 C CA . LYS A 1 86 ? 10.715 5.690 6.555 1.00 91.25 86 LYS A CA 1
ATOM 672 C C . LYS A 1 86 ? 10.679 4.314 5.882 1.00 91.25 86 LYS A C 1
ATOM 674 O O . LYS A 1 86 ? 9.886 3.464 6.269 1.00 91.25 86 LYS A O 1
ATOM 679 N N . LYS A 1 87 ? 11.611 4.059 4.958 1.00 89.62 87 LYS A N 1
ATOM 680 C CA . LYS A 1 87 ? 11.880 2.708 4.444 1.00 89.62 87 LYS A CA 1
ATOM 681 C C . LYS A 1 87 ? 12.275 1.786 5.606 1.00 89.62 87 LYS A C 1
ATOM 683 O O . LYS A 1 87 ? 13.284 2.034 6.268 1.00 89.62 87 LYS A O 1
ATOM 688 N N . ILE A 1 88 ? 11.466 0.758 5.852 1.00 91.94 88 ILE A N 1
ATOM 689 C CA . ILE A 1 88 ? 11.677 -0.196 6.950 1.00 91.94 88 ILE A CA 1
ATOM 690 C C . ILE A 1 88 ? 12.535 -1.393 6.535 1.00 91.94 88 ILE A C 1
ATOM 692 O O . ILE A 1 88 ? 13.298 -1.896 7.353 1.00 91.94 88 ILE A O 1
ATOM 696 N N . PHE A 1 89 ? 12.433 -1.827 5.277 1.00 91.31 89 PHE A N 1
ATOM 697 C CA . PHE A 1 89 ? 13.128 -2.996 4.753 1.00 91.31 89 PHE A CA 1
ATOM 698 C C . PHE A 1 89 ? 13.289 -2.887 3.229 1.00 91.31 89 PHE A C 1
ATOM 700 O O . PHE A 1 89 ? 12.464 -2.259 2.564 1.00 91.31 89 PHE A O 1
ATOM 707 N N . GLU A 1 90 ? 14.342 -3.489 2.680 1.00 88.62 90 GLU A N 1
ATOM 708 C CA . GLU A 1 90 ? 14.583 -3.613 1.240 1.00 88.62 90 GLU A CA 1
ATOM 709 C C . GLU A 1 90 ? 15.260 -4.952 0.967 1.00 88.62 90 GLU A C 1
ATOM 711 O O . GLU A 1 90 ? 16.292 -5.265 1.559 1.00 88.62 90 GLU A O 1
ATOM 716 N N . TYR A 1 91 ? 14.665 -5.741 0.077 1.00 87.25 91 TYR A N 1
ATOM 717 C CA . TYR A 1 91 ? 15.310 -6.943 -0.429 1.00 87.25 91 TYR A CA 1
ATOM 718 C C . TYR A 1 91 ? 16.278 -6.530 -1.540 1.00 87.25 91 TYR A C 1
ATOM 720 O O . TYR A 1 91 ? 15.834 -5.914 -2.514 1.00 87.25 91 TYR A O 1
ATOM 728 N N . PRO A 1 92 ? 17.582 -6.836 -1.426 1.00 82.44 92 PRO A N 1
ATOM 729 C CA . PRO A 1 92 ? 18.502 -6.577 -2.516 1.00 82.44 92 PRO A CA 1
ATOM 730 C C . PRO A 1 92 ? 18.109 -7.434 -3.729 1.00 82.44 92 PRO A C 1
ATOM 732 O O . PRO A 1 92 ? 17.642 -8.567 -3.556 1.00 82.44 92 PRO A O 1
ATOM 735 N N . PRO A 1 93 ? 18.296 -6.926 -4.960 1.00 80.25 93 PRO A N 1
ATOM 736 C CA . PRO A 1 93 ? 18.131 -7.748 -6.146 1.00 80.25 93 PRO A CA 1
ATOM 737 C C . PRO A 1 93 ? 19.065 -8.953 -6.051 1.00 80.25 93 PRO A C 1
ATOM 739 O O . PRO A 1 93 ? 20.173 -8.862 -5.514 1.00 80.25 93 PRO A O 1
ATOM 742 N N . ARG A 1 94 ? 18.608 -10.097 -6.567 1.00 82.56 94 ARG A N 1
ATOM 743 C CA . ARG A 1 94 ? 19.440 -11.297 -6.609 1.00 82.56 94 ARG A CA 1
ATOM 744 C C . ARG A 1 94 ? 20.730 -10.955 -7.373 1.00 82.56 94 ARG A C 1
ATOM 746 O O . ARG A 1 94 ? 20.617 -10.393 -8.466 1.00 82.56 94 ARG A O 1
ATOM 753 N N . PRO A 1 95 ? 21.924 -11.265 -6.834 1.00 75.62 95 PRO A N 1
ATOM 754 C CA . PRO A 1 95 ? 23.147 -11.159 -7.616 1.00 75.62 95 PRO A CA 1
ATOM 755 C C . PRO A 1 95 ? 22.991 -11.998 -8.892 1.00 75.62 95 PRO A C 1
ATOM 757 O O . PRO A 1 95 ? 22.358 -13.058 -8.866 1.00 75.62 95 PRO A O 1
ATOM 760 N N . GLY A 1 96 ? 23.479 -11.467 -10.015 1.00 80.44 96 GLY A N 1
ATOM 761 C CA . GLY A 1 96 ? 23.435 -12.162 -11.301 1.00 80.44 96 GLY A CA 1
ATOM 762 C C . GLY A 1 96 ? 24.177 -13.506 -11.253 1.00 80.44 96 GLY A C 1
ATOM 763 O O . GLY A 1 96 ? 24.924 -13.740 -10.299 1.00 80.44 96 GLY A O 1
ATOM 764 N N . PRO A 1 97 ? 23.931 -14.391 -12.236 1.00 68.19 97 PRO A N 1
ATOM 765 C CA . PRO A 1 97 ? 24.665 -15.648 -12.361 1.00 68.19 97 PRO A CA 1
ATOM 766 C C . PRO A 1 97 ? 26.174 -15.426 -12.514 1.00 68.19 97 PRO A C 1
ATOM 768 O O . PRO A 1 97 ? 26.566 -14.379 -13.083 1.00 68.19 97 PRO A O 1
#

Radius of gyration: 15.62 Å; Cα contacts (8 Å, |Δi|>4): 105; chains: 1; bounding box: 42×30×42 Å

Sequence (97 aa):
MPPFDLAIMDEAHCIAGRPDRKWAAVHDNPRIRADRRLYMTSTPRIFAAPDLAESADTTRPRRRTPTGPAADLFANSMNNKQVYGKKIFEYPPRPGP

Secondary structure (DSSP, 8-state):
-PPBS-EEETTTTTTSS-TTSGGGGGG-TTTS-BS-EEE--S-SEESS---HHHHH-TTS--PPPPPSTTGGGG-EE---HHHH------PPPPPP-

Nearest PDB structures (foldseek):
  1d2a-assembly2_B  TM=2.299E-01  e=2.811E+00  Saccharomyces cerevisiae

Solvent-accessible surface area (backbone atoms only — not comparable to full-atom values): 6372 Å² total; per-residue (Å²): 132,82,63,36,75,65,41,78,37,74,57,40,33,78,64,24,82,48,81,88,43,85,72,38,49,75,75,35,49,93,79,47,48,48,79,35,75,48,71,40,57,97,49,54,62,37,84,60,66,77,52,66,71,57,69,72,36,89,84,60,84,79,75,82,75,65,80,60,84,66,26,67,78,62,32,22,46,61,80,52,45,91,81,60,43,76,88,85,79,81,84,77,77,80,78,76,133

pLDDT: mean 71.81, std 16.17, range [44.0, 93.38]

Foldseek 3Di:
DDAAQEDEAEQCLLLFPDCPDPVVCVLVCVSHPYPYYAYDHPPQKDLDDFNVVVVVVPPDDGDDQDDDPVSVVVIRHPPPCVRNNDDPDDDDPDPDD

Mean predicted aligned error: 11.3 Å